Protein AF-A0A6A6LQF2-F1 (afdb_monomer_lite)

Sequence (112 aa):
MIKPSEILGFRRREASRVSKWIGWSPPPAGWGLQWACASSNLIVGVKSLLDSEREVQLYQIYREGNISADWMAHFGRSLHFGSHSFDDPPQGLSGLLLHDVAGVSYPRKCLM

pLDDT: mean 70.67, std 21.39, range [32.81, 94.75]

Foldseek 3Di:
DDDPPPPDPPPDDDDDPPPPPPDDDPPPPPDDPPPCPPCVVVVVVVVVVVVVDPDDDDDDDDCQLVVLVVVVVVVVVVDDPDDDDDPDDPPVNPVVVVCNVVVNTDDDPPPD

Structure (mmCIF, N/CA/C/O backbone):
data_AF-A0A6A6LQF2-F1
#
_entry.id   AF-A0A6A6LQF2-F1
#
loop_
_atom_site.group_PDB
_atom_site.id
_atom_site.type_symbol
_atom_site.label_atom_id
_atom_site.label_alt_id
_atom_site.label_comp_id
_atom_site.label_asym_id
_atom_site.label_entity_id
_atom_site.label_seq_id
_atom_site.pdbx_PDB_ins_code
_atom_site.Cartn_x
_atom_site.Cartn_y
_atom_site.Cartn_z
_atom_site.occupancy
_atom_site.B_iso_or_equiv
_atom_site.auth_seq_id
_atom_site.auth_comp_id
_atom_site.auth_asym_id
_atom_site.auth_atom_id
_atom_site.pdbx_PDB_model_num
ATOM 1 N N . MET A 1 1 ? -45.805 -13.855 19.029 1.00 40.09 1 MET A N 1
ATOM 2 C CA . MET A 1 1 ? -45.568 -13.109 17.772 1.00 40.09 1 MET A CA 1
ATOM 3 C C . MET A 1 1 ? -44.779 -11.857 18.107 1.00 40.09 1 MET A C 1
ATOM 5 O O . MET A 1 1 ? -45.330 -10.949 18.715 1.00 40.09 1 MET A O 1
ATOM 9 N N . ILE A 1 2 ? -43.480 -11.867 17.815 1.00 39.31 2 ILE A N 1
ATOM 10 C CA . ILE A 1 2 ? -42.527 -10.809 18.173 1.00 39.31 2 ILE A CA 1
ATOM 11 C C . ILE A 1 2 ? -42.383 -9.877 16.964 1.00 39.31 2 ILE A C 1
ATOM 13 O O . ILE A 1 2 ? -42.247 -10.346 15.835 1.00 39.31 2 ILE A O 1
ATOM 17 N N . LYS A 1 3 ? -42.495 -8.567 17.197 1.00 36.88 3 LYS A N 1
ATOM 18 C CA . LYS A 1 3 ? -42.407 -7.519 16.169 1.00 36.88 3 LYS A CA 1
ATOM 19 C C . LYS A 1 3 ? -40.937 -7.320 15.751 1.00 36.88 3 LYS A C 1
ATOM 21 O O . LYS A 1 3 ? -40.075 -7.327 16.626 1.00 36.88 3 LYS A O 1
ATOM 26 N N . PRO A 1 4 ? -40.626 -7.101 14.461 1.00 37.53 4 PRO A N 1
ATOM 27 C CA . PRO A 1 4 ? -39.254 -7.068 13.943 1.00 37.53 4 PRO A CA 1
ATOM 28 C C . PRO A 1 4 ? -38.556 -5.707 14.144 1.00 37.53 4 PRO A C 1
ATOM 30 O O . PRO A 1 4 ? -37.923 -5.185 13.233 1.00 37.53 4 PRO A O 1
ATOM 33 N N . SER A 1 5 ? -38.668 -5.109 15.332 1.00 42.19 5 SER A N 1
ATOM 34 C CA . SER A 1 5 ? -38.064 -3.803 15.649 1.00 42.19 5 SER A CA 1
ATOM 35 C C . SER A 1 5 ? -36.814 -3.885 16.537 1.00 42.19 5 SER A C 1
ATOM 37 O O . SER A 1 5 ? -36.386 -2.867 17.068 1.00 42.19 5 SER A O 1
ATOM 39 N N . GLU A 1 6 ? -36.207 -5.067 16.688 1.00 41.38 6 GLU A N 1
ATOM 40 C CA . GLU A 1 6 ? -35.048 -5.285 17.579 1.00 41.38 6 GLU A CA 1
ATOM 41 C C . GLU A 1 6 ? -33.777 -5.824 16.886 1.00 41.38 6 GLU A C 1
ATOM 43 O O . GLU A 1 6 ? -32.825 -6.183 17.569 1.00 41.38 6 GLU A O 1
ATOM 48 N N . ILE A 1 7 ? -33.697 -5.849 15.545 1.00 46.12 7 ILE A N 1
ATOM 49 C CA . ILE A 1 7 ? -32.516 -6.401 14.831 1.00 46.12 7 ILE A CA 1
ATOM 50 C C . ILE A 1 7 ? -31.541 -5.333 14.301 1.00 46.12 7 ILE A C 1
ATOM 52 O O . ILE A 1 7 ? -30.393 -5.639 14.002 1.00 46.12 7 ILE A O 1
ATOM 56 N N . LEU A 1 8 ? -31.908 -4.054 14.279 1.00 38.03 8 LEU A N 1
ATOM 57 C CA . LEU A 1 8 ? -30.981 -2.982 13.908 1.00 38.03 8 LEU A CA 1
ATOM 58 C C . LEU A 1 8 ? -31.100 -1.858 14.927 1.00 38.03 8 LEU A C 1
ATOM 60 O O . LEU A 1 8 ? -31.982 -1.007 14.845 1.00 38.03 8 LEU A O 1
ATOM 64 N N . GLY A 1 9 ? -30.214 -1.893 15.922 1.00 35.22 9 GLY A N 1
ATOM 65 C CA . GLY A 1 9 ? -30.058 -0.854 16.932 1.00 35.22 9 GLY A CA 1
ATOM 66 C C . GLY A 1 9 ? -29.586 0.459 16.314 1.00 35.22 9 GLY A C 1
ATOM 67 O O . GLY A 1 9 ? -28.436 0.854 16.486 1.00 35.22 9 GLY A O 1
ATOM 68 N N . PHE A 1 10 ? -30.481 1.165 15.623 1.00 36.50 10 PHE A N 1
ATOM 69 C CA . PHE A 1 10 ? -30.282 2.542 15.193 1.00 36.50 10 PHE A CA 1
ATOM 70 C 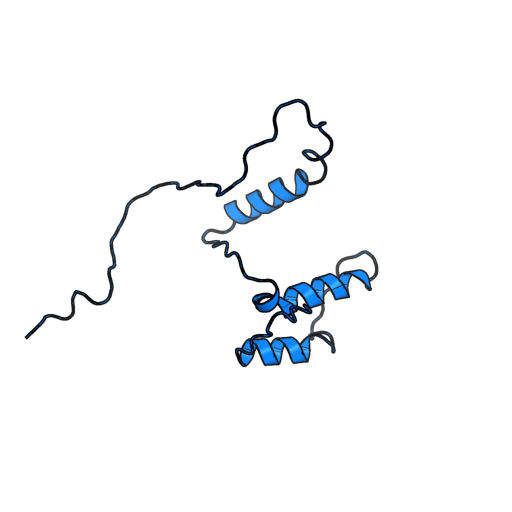C . PHE A 1 10 ? -30.486 3.462 16.400 1.00 36.50 10 PHE A C 1
ATOM 72 O O . PHE A 1 10 ? -31.507 4.127 16.575 1.00 36.50 10 PHE A O 1
ATOM 79 N N . ARG A 1 11 ? -29.503 3.450 17.304 1.00 32.91 11 ARG A N 1
ATOM 80 C CA . ARG A 1 11 ? -29.449 4.372 18.434 1.00 32.91 11 ARG A CA 1
ATOM 81 C C . ARG A 1 11 ? -28.859 5.682 17.928 1.00 32.91 11 ARG A C 1
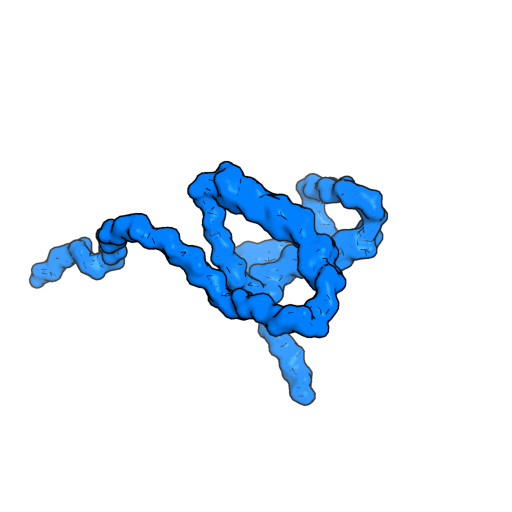ATOM 83 O O . ARG A 1 11 ? -27.644 5.836 17.871 1.00 32.91 11 ARG A O 1
ATOM 90 N N . ARG A 1 12 ? -29.735 6.628 17.583 1.00 39.06 12 ARG A N 1
ATOM 91 C CA . ARG A 1 12 ? -29.399 8.052 17.458 1.00 39.06 12 ARG A CA 1
ATOM 92 C C . ARG A 1 12 ? -28.650 8.458 18.739 1.00 39.06 12 ARG A C 1
ATOM 94 O O . ARG A 1 12 ? -29.239 8.435 19.817 1.00 39.06 12 ARG A O 1
ATOM 101 N N . ARG A 1 13 ? -27.349 8.748 18.643 1.00 36.28 13 ARG A N 1
ATOM 102 C CA . ARG A 1 13 ? -26.581 9.380 19.721 1.00 36.28 13 ARG A CA 1
ATOM 103 C C . ARG A 1 13 ? -25.891 10.618 19.192 1.00 36.28 13 ARG A C 1
ATOM 105 O O . ARG A 1 13 ? -25.207 10.588 18.176 1.00 36.28 13 ARG A O 1
ATOM 112 N N . GLU A 1 14 ? -26.167 11.686 19.917 1.00 32.81 14 GLU A N 1
ATOM 113 C CA . GLU A 1 14 ? -25.629 13.020 19.780 1.00 32.81 14 GLU A CA 1
ATOM 114 C C . GLU A 1 14 ? -24.105 13.051 19.769 1.00 32.81 14 GLU A C 1
ATOM 116 O O . GLU A 1 14 ? -23.421 12.194 20.333 1.00 32.81 14 GLU A O 1
ATOM 121 N N . ALA A 1 15 ? -23.628 14.119 19.135 1.00 42.25 15 ALA A N 1
ATOM 122 C CA . ALA A 1 15 ? -22.341 14.757 19.312 1.00 42.25 15 ALA A CA 1
ATOM 123 C C . ALA A 1 15 ? -21.591 14.331 20.581 1.00 42.25 15 ALA A C 1
ATOM 125 O O . ALA A 1 15 ? -21.866 14.786 21.688 1.00 42.25 15 ALA A O 1
ATOM 126 N N . SER A 1 16 ? -20.544 13.541 20.388 1.00 34.66 16 SER A N 1
ATOM 127 C CA . SER A 1 16 ? -19.415 13.567 21.298 1.00 34.66 16 SER A CA 1
ATOM 128 C C . SER A 1 16 ? -18.158 13.473 20.455 1.00 34.66 16 SER A C 1
ATOM 130 O O . SER A 1 16 ? -17.863 12.435 19.866 1.00 34.66 16 SER A O 1
ATOM 132 N N . ARG A 1 17 ? -17.435 14.597 20.375 1.00 40.81 17 ARG A N 1
ATOM 133 C CA . ARG A 1 17 ? -16.032 14.669 19.956 1.00 40.81 17 ARG A CA 1
ATOM 134 C C . ARG A 1 17 ? -15.241 13.727 20.859 1.00 40.81 17 ARG A C 1
ATOM 136 O O . ARG A 1 17 ? -14.729 14.132 21.896 1.00 40.81 17 ARG A O 1
ATOM 143 N N . VAL A 1 18 ? -15.171 12.451 20.503 1.00 36.66 18 VAL A N 1
ATOM 144 C CA . VAL A 1 18 ? -14.292 11.496 21.171 1.00 36.66 18 VAL A CA 1
ATOM 145 C C . VAL A 1 18 ? -12.951 11.564 20.456 1.00 36.66 18 VAL A C 1
ATOM 147 O O . VAL A 1 18 ? -12.569 10.681 19.700 1.00 36.66 18 VAL A O 1
ATOM 150 N N . SER A 1 19 ? -12.211 12.640 20.716 1.00 42.84 19 SER A N 1
ATOM 151 C CA . SER A 1 19 ? -10.768 12.702 20.474 1.00 42.84 19 SER A CA 1
ATOM 152 C C . SER A 1 19 ? -10.059 11.896 21.563 1.00 42.84 19 SER A C 1
ATOM 154 O O . SER A 1 19 ? -9.292 12.429 22.359 1.00 42.84 19 SER A O 1
ATOM 156 N N . LYS A 1 20 ? -10.368 10.601 21.660 1.00 40.84 20 LYS A N 1
ATOM 157 C CA . LYS A 1 20 ? -9.647 9.683 22.539 1.00 40.84 20 LYS A CA 1
ATOM 158 C C . LYS A 1 20 ? -8.494 9.116 21.725 1.00 40.84 20 LYS A C 1
ATOM 160 O O . LYS A 1 20 ? -8.609 8.049 21.137 1.00 40.84 20 LYS A O 1
ATOM 165 N N . TRP A 1 21 ? -7.403 9.875 21.656 1.00 38.00 21 TRP A N 1
ATOM 166 C CA . TRP A 1 21 ? -6.125 9.368 21.170 1.00 38.00 21 TRP A CA 1
ATOM 167 C C . TRP A 1 21 ? -5.713 8.221 22.093 1.00 38.00 21 TRP A C 1
ATOM 169 O O . TRP A 1 21 ? -5.317 8.436 23.238 1.00 38.00 21 TRP A O 1
ATOM 179 N N . ILE A 1 22 ? -5.901 6.986 21.635 1.00 44.09 22 ILE A N 1
ATOM 180 C CA . ILE A 1 22 ? -5.456 5.805 22.363 1.00 44.09 22 ILE A CA 1
ATOM 181 C C . ILE A 1 22 ? -3.928 5.791 22.265 1.00 44.09 22 ILE A C 1
ATOM 183 O O . ILE A 1 22 ? -3.371 5.465 21.223 1.00 44.09 22 ILE A O 1
ATOM 187 N N . GLY A 1 23 ? -3.257 6.166 23.356 1.00 43.38 23 GLY A N 1
ATOM 188 C CA . GLY A 1 23 ? -1.904 5.686 23.645 1.00 43.38 23 GLY A CA 1
ATOM 189 C C . GLY A 1 23 ? -0.718 6.619 23.401 1.00 43.38 23 GLY A C 1
ATOM 190 O O . GLY A 1 23 ? 0.403 6.128 23.489 1.00 43.38 23 GLY A O 1
ATOM 191 N N . TRP A 1 24 ? -0.892 7.921 23.150 1.00 43.88 24 TRP A N 1
ATOM 192 C CA . TRP A 1 24 ? 0.267 8.824 23.074 1.00 43.88 24 TRP A CA 1
ATOM 193 C C . TRP A 1 24 ? 0.321 9.809 24.245 1.00 43.88 24 TRP A C 1
ATOM 195 O O . TRP A 1 24 ? -0.386 10.815 24.265 1.00 43.88 24 TRP A O 1
ATOM 205 N N . SER A 1 25 ? 1.188 9.508 25.213 1.00 51.28 25 SER A N 1
ATOM 206 C CA . SER A 1 25 ? 1.650 10.456 26.229 1.00 51.28 25 SER A CA 1
ATOM 207 C C . SER A 1 25 ? 2.992 11.028 25.763 1.00 51.28 25 SER A C 1
ATOM 209 O O . SER A 1 25 ? 3.895 10.234 25.480 1.00 51.28 25 SER A O 1
ATOM 211 N N . PRO A 1 26 ? 3.170 12.359 25.673 1.00 54.09 26 PRO A N 1
ATOM 212 C CA . PRO A 1 26 ? 4.478 12.922 25.361 1.00 54.09 26 PRO A CA 1
ATOM 213 C C . PRO A 1 26 ? 5.489 12.508 26.445 1.00 54.09 26 PRO A C 1
ATOM 215 O O . PRO A 1 26 ? 5.149 12.544 27.633 1.00 54.09 26 PRO A O 1
ATOM 218 N N . PRO A 1 27 ? 6.718 12.103 26.078 1.00 60.50 27 PRO A N 1
ATOM 219 C CA . PRO A 1 27 ? 7.742 11.789 27.064 1.00 60.50 27 PRO A CA 1
ATOM 220 C C . PRO A 1 27 ? 8.097 13.037 27.900 1.00 60.50 27 PRO A C 1
ATOM 222 O O . PRO A 1 27 ? 7.991 14.161 27.399 1.00 60.50 27 PRO A O 1
ATOM 225 N N . PRO A 1 28 ? 8.521 12.868 29.170 1.00 65.38 28 PRO A N 1
ATOM 226 C CA . PRO A 1 28 ? 8.935 13.975 30.031 1.00 65.38 28 PRO A CA 1
ATOM 227 C C . PRO A 1 28 ? 10.037 14.817 29.376 1.00 65.38 28 PRO A C 1
ATOM 229 O O . PRO A 1 28 ? 10.862 14.284 28.634 1.00 65.38 28 PRO A O 1
ATOM 232 N N . ALA A 1 29 ? 10.069 16.114 29.697 1.00 54.84 29 ALA A N 1
ATOM 233 C CA . ALA A 1 29 ? 10.813 17.203 29.041 1.00 54.84 29 ALA A CA 1
ATOM 234 C C . ALA A 1 29 ? 12.363 17.088 28.955 1.00 54.84 29 ALA A C 1
ATOM 236 O O . ALA A 1 29 ? 13.034 18.084 28.710 1.00 54.84 29 ALA A O 1
ATOM 237 N N . GLY A 1 30 ? 12.947 15.903 29.148 1.00 52.81 30 GLY A N 1
ATOM 238 C CA . GLY A 1 30 ? 14.387 15.629 29.062 1.00 52.81 30 GLY A CA 1
ATOM 239 C C . GLY A 1 30 ? 14.828 14.780 27.862 1.00 52.81 30 GLY A C 1
ATOM 240 O O . GLY A 1 30 ? 16.025 14.584 27.676 1.00 52.81 30 GLY A O 1
ATOM 241 N N . TRP A 1 31 ? 13.904 14.276 27.038 1.00 49.09 31 TRP A N 1
ATOM 242 C CA . TRP A 1 31 ? 14.247 13.558 25.805 1.00 49.09 31 TRP A CA 1
ATOM 243 C C . TRP A 1 31 ? 14.304 14.574 24.667 1.00 49.09 31 TRP A C 1
ATOM 245 O O . TRP A 1 31 ? 13.287 15.160 24.307 1.00 49.09 31 TRP A O 1
ATOM 255 N N . GLY A 1 32 ? 15.514 14.840 24.171 1.00 44.34 32 GLY A N 1
ATOM 256 C CA . GLY A 1 32 ? 15.816 15.930 23.246 1.00 44.34 32 GLY A CA 1
ATOM 257 C C . GLY A 1 32 ? 14.811 16.102 22.101 1.00 44.34 32 GLY A C 1
ATOM 258 O O . GLY A 1 32 ? 14.291 15.137 21.540 1.00 44.34 32 GLY A O 1
ATOM 259 N N . LEU A 1 33 ? 14.603 17.369 21.739 1.00 47.84 33 LEU A N 1
ATOM 260 C CA . LEU A 1 33 ? 13.762 17.939 20.674 1.00 47.84 33 LEU A CA 1
ATOM 261 C C . LEU A 1 33 ? 13.973 17.365 19.251 1.00 47.84 33 LEU A C 1
ATOM 263 O O . LEU A 1 33 ? 13.546 17.968 18.275 1.00 47.84 33 LEU A O 1
ATOM 267 N N . GLN A 1 34 ? 14.627 16.218 19.084 1.00 47.75 34 GLN A N 1
ATOM 268 C CA . GLN A 1 34 ? 15.017 15.693 17.779 1.00 47.75 34 GLN A CA 1
ATOM 269 C C . GLN A 1 34 ? 13.883 14.944 17.058 1.00 47.75 34 GLN A C 1
ATOM 271 O O . GLN A 1 34 ? 13.828 14.951 15.831 1.00 47.75 34 GLN A O 1
ATOM 276 N N . TRP A 1 35 ? 12.932 14.357 17.792 1.00 44.59 35 TRP A N 1
ATOM 277 C CA . TRP A 1 35 ? 11.848 13.552 17.203 1.00 44.59 35 TRP A CA 1
ATOM 278 C C . TRP A 1 35 ? 10.593 14.357 16.848 1.00 44.59 35 TRP A C 1
ATOM 280 O O . TRP A 1 35 ? 9.840 13.961 15.961 1.00 44.59 35 TRP A O 1
ATOM 290 N N . ALA A 1 36 ? 10.369 15.500 17.503 1.00 47.34 36 ALA A N 1
ATOM 291 C CA . ALA A 1 36 ? 9.175 16.317 17.276 1.00 47.34 36 ALA A CA 1
ATOM 292 C C . ALA A 1 36 ? 9.183 17.016 15.903 1.00 47.34 36 ALA A C 1
ATOM 294 O O . ALA A 1 36 ? 8.126 17.311 15.349 1.00 47.34 36 ALA A O 1
ATOM 295 N N . CYS A 1 37 ? 10.367 17.262 15.340 1.00 51.31 37 CYS A N 1
ATOM 296 C CA . CYS A 1 37 ? 10.532 18.104 14.156 1.00 51.31 37 CYS A CA 1
ATOM 297 C C . CYS A 1 37 ? 10.548 17.311 12.844 1.00 51.31 37 CYS A C 1
ATOM 299 O O . CYS A 1 37 ? 10.102 17.818 11.821 1.00 51.31 37 CYS A O 1
ATOM 301 N N . ALA A 1 38 ? 11.053 16.071 12.851 1.00 57.75 38 ALA A N 1
ATOM 302 C CA . ALA A 1 38 ? 11.308 15.326 11.613 1.00 57.75 38 ALA A CA 1
ATOM 303 C C . ALA A 1 38 ? 10.025 14.971 10.842 1.00 57.75 38 ALA A C 1
ATOM 305 O O . ALA A 1 38 ? 10.048 14.833 9.625 1.00 57.75 38 ALA A O 1
ATOM 306 N N . SER A 1 39 ? 8.901 14.824 11.548 1.00 64.69 39 SER A N 1
ATOM 307 C CA . SER A 1 39 ? 7.617 14.408 10.965 1.00 64.69 39 SER A CA 1
ATOM 308 C C . SER A 1 39 ? 6.503 15.445 11.135 1.00 64.69 39 SER A C 1
ATOM 310 O O . SER A 1 39 ? 5.357 15.159 10.795 1.00 64.69 39 SER A O 1
ATOM 312 N N . SER A 1 40 ? 6.799 16.642 11.655 1.00 76.81 40 SER A N 1
ATOM 313 C CA . SER A 1 40 ? 5.777 17.660 11.946 1.00 76.81 40 SER A CA 1
ATOM 314 C C . SER A 1 40 ? 4.996 18.060 10.692 1.00 76.81 40 SER A C 1
ATOM 316 O O . SER A 1 40 ? 3.768 18.102 10.727 1.00 76.81 40 SER A O 1
ATOM 318 N N . ASN A 1 41 ? 5.687 18.243 9.563 1.00 85.12 41 ASN A N 1
ATOM 319 C CA . ASN A 1 41 ? 5.064 18.567 8.277 1.00 85.12 41 ASN A CA 1
ATOM 320 C C . ASN A 1 41 ? 4.144 17.445 7.776 1.00 85.12 41 ASN A C 1
ATOM 322 O O . ASN A 1 41 ? 3.063 17.725 7.263 1.00 85.12 41 ASN A O 1
ATOM 326 N N . LEU A 1 42 ? 4.533 16.181 7.972 1.00 86.12 42 LEU A N 1
ATOM 327 C CA . LEU A 1 42 ? 3.708 15.034 7.592 1.00 86.12 42 LEU A CA 1
ATOM 328 C C . LEU A 1 42 ? 2.436 14.973 8.446 1.00 86.12 42 LEU A C 1
ATOM 330 O O . LEU A 1 42 ? 1.345 14.805 7.915 1.00 86.12 42 LEU A O 1
ATOM 334 N N . ILE A 1 43 ? 2.562 15.167 9.762 1.00 88.69 43 ILE A N 1
ATOM 335 C CA . ILE A 1 43 ? 1.424 15.164 10.692 1.00 88.69 43 ILE A CA 1
ATOM 336 C C . ILE A 1 43 ? 0.447 16.296 10.362 1.00 88.69 43 ILE A C 1
ATOM 338 O O . ILE A 1 43 ? -0.763 16.081 10.366 1.00 88.69 43 ILE A O 1
ATOM 342 N N . VAL A 1 44 ? 0.955 17.499 10.082 1.00 89.69 44 VAL A N 1
ATOM 343 C CA . VAL A 1 44 ? 0.123 18.642 9.679 1.00 89.69 44 VAL A CA 1
ATOM 344 C C . VAL A 1 44 ? -0.586 18.349 8.355 1.00 89.69 44 VAL A C 1
ATOM 346 O O . VAL A 1 44 ? -1.790 18.572 8.259 1.00 89.69 44 VAL A O 1
ATOM 349 N N . GLY A 1 45 ? 0.122 17.779 7.375 1.00 88.62 45 GLY A N 1
ATOM 350 C CA . GLY A 1 45 ? -0.455 17.376 6.092 1.00 88.62 45 GLY A CA 1
ATOM 351 C C . GLY A 1 45 ? -1.583 16.356 6.251 1.00 88.62 45 GLY A C 1
ATOM 352 O O . GLY A 1 45 ? -2.689 16.586 5.770 1.00 88.62 45 GLY A O 1
ATOM 353 N N . VAL A 1 46 ? -1.351 15.279 7.006 1.00 87.94 46 VAL A N 1
ATOM 354 C CA . VAL A 1 46 ? -2.373 14.254 7.275 1.00 87.94 46 VAL 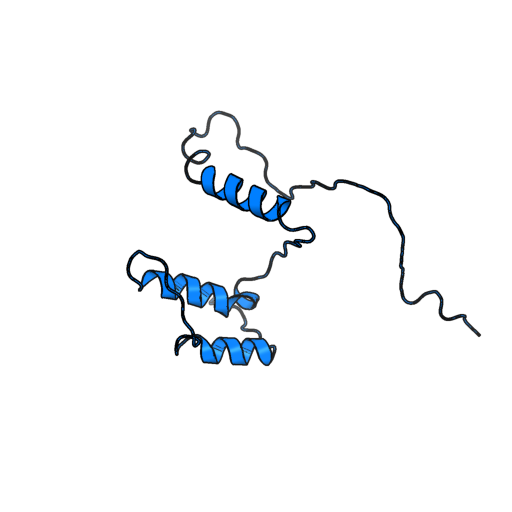A CA 1
ATOM 355 C C . VAL A 1 46 ? -3.594 14.861 7.965 1.00 87.94 46 VAL A C 1
ATOM 357 O O . VAL A 1 46 ? -4.715 14.580 7.560 1.00 87.94 46 VAL A O 1
ATOM 360 N N . LYS A 1 47 ? -3.404 15.735 8.962 1.00 87.81 47 LYS A N 1
ATOM 361 C CA . LYS A 1 47 ? 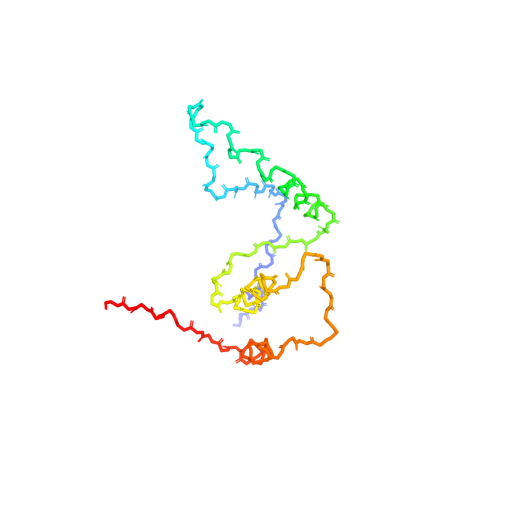-4.524 16.426 9.620 1.00 87.81 47 LYS A CA 1
ATOM 362 C C . LYS A 1 47 ? -5.328 17.279 8.643 1.00 87.81 47 LYS A C 1
ATOM 364 O O . LYS A 1 47 ? -6.547 17.214 8.667 1.00 87.81 47 LYS A O 1
ATOM 369 N N . SER A 1 48 ? -4.657 18.018 7.758 1.00 89.69 48 SER A N 1
ATOM 370 C CA . SER A 1 48 ? -5.354 18.832 6.757 1.00 89.69 48 SER A CA 1
ATOM 371 C C . SER A 1 48 ? -6.191 17.989 5.788 1.00 89.69 48 SER A C 1
ATOM 373 O O . SER A 1 48 ? -7.290 18.400 5.433 1.00 89.69 48 SER A O 1
ATOM 375 N N . LEU A 1 49 ? -5.716 16.791 5.421 1.00 88.00 49 LEU A N 1
ATOM 376 C CA . LEU A 1 49 ? -6.463 15.855 4.578 1.00 88.00 49 LEU A CA 1
ATOM 377 C C . LEU A 1 49 ? -7.694 15.314 5.310 1.00 88.00 49 LEU A C 1
ATOM 379 O O . LEU A 1 49 ? -8.796 15.384 4.770 1.00 88.00 49 LEU A O 1
ATOM 383 N N . LEU A 1 50 ? -7.522 14.886 6.565 1.00 89.00 50 LEU A N 1
ATOM 384 C CA . LEU A 1 50 ? -8.618 14.408 7.414 1.00 89.00 50 LEU A CA 1
ATOM 385 C C . LEU A 1 50 ? -9.699 15.471 7.644 1.00 89.00 50 LEU A C 1
ATOM 387 O O . LEU A 1 50 ? -10.873 15.128 7.720 1.00 89.00 50 LEU A O 1
ATOM 391 N N . ASP A 1 51 ? -9.311 16.743 7.756 1.00 87.00 51 ASP A N 1
ATOM 392 C CA . ASP A 1 51 ? -10.255 17.852 7.918 1.00 87.00 51 ASP A CA 1
ATOM 393 C C . ASP A 1 51 ? -10.938 18.234 6.587 1.00 87.00 51 ASP A C 1
ATOM 395 O O . ASP A 1 51 ? -12.053 18.761 6.592 1.00 87.00 51 ASP A O 1
ATOM 399 N N . SER A 1 52 ? -10.281 17.990 5.445 1.00 84.50 52 SER A N 1
ATOM 400 C CA . SER A 1 52 ? -10.812 18.302 4.109 1.00 84.50 52 SER A CA 1
ATOM 401 C C . SER A 1 52 ? -11.853 17.292 3.619 1.00 84.50 52 SER A C 1
ATOM 403 O O . SER A 1 52 ? -12.796 17.657 2.912 1.00 84.50 52 SER A O 1
ATOM 405 N N . GLU A 1 53 ? -11.710 16.028 4.013 1.00 83.06 53 GLU A N 1
ATOM 406 C CA . GLU A 1 53 ? -12.605 14.948 3.623 1.00 83.06 53 GLU A CA 1
ATOM 407 C C . GLU A 1 53 ? -13.726 14.792 4.652 1.00 83.06 53 GLU A C 1
ATOM 409 O O . GLU A 1 53 ? -13.508 14.595 5.844 1.00 83.06 53 GLU A O 1
ATOM 414 N N . ARG A 1 54 ? -14.974 14.889 4.186 1.00 72.44 54 ARG A N 1
ATOM 415 C CA . ARG A 1 54 ? -16.147 14.943 5.074 1.00 72.44 54 ARG A CA 1
ATOM 416 C C . ARG A 1 54 ? -16.412 13.653 5.854 1.00 72.44 54 ARG A C 1
ATOM 418 O O . ARG A 1 54 ? -17.153 13.702 6.833 1.00 72.44 54 ARG A O 1
ATOM 425 N N . GLU A 1 55 ? -15.847 12.524 5.436 1.00 83.75 55 GLU A N 1
ATOM 426 C CA . GLU A 1 55 ? -16.088 11.227 6.066 1.00 83.75 55 GLU A CA 1
ATOM 427 C C . GLU A 1 55 ? -14.875 10.301 5.903 1.00 83.75 55 GLU A C 1
ATOM 429 O O . GLU A 1 55 ? -14.840 9.438 5.030 1.00 83.75 55 GLU A O 1
ATOM 434 N N . VAL A 1 56 ? -13.861 10.484 6.753 1.00 84.00 56 VAL A N 1
ATOM 435 C CA . VAL A 1 56 ? -12.713 9.569 6.829 1.00 84.00 56 VAL A CA 1
ATOM 436 C C . VAL A 1 56 ? -12.817 8.712 8.080 1.00 84.00 56 VAL A C 1
ATOM 438 O O . VAL A 1 56 ? -13.003 9.217 9.188 1.00 84.00 56 VAL A O 1
ATOM 441 N N . GLN A 1 57 ? -12.656 7.401 7.912 1.00 85.56 57 GLN A N 1
ATOM 442 C CA . GLN A 1 57 ? -12.552 6.449 9.012 1.00 85.56 57 GLN A CA 1
ATOM 443 C C . GLN A 1 57 ? -11.161 5.822 8.997 1.00 85.56 57 GLN A C 1
ATOM 445 O O . GLN A 1 57 ? -10.705 5.301 7.982 1.00 85.56 57 GLN A O 1
ATOM 450 N N . LEU A 1 58 ? -10.470 5.892 10.134 1.00 85.44 58 LEU A N 1
ATOM 451 C CA . LEU A 1 58 ? -9.150 5.299 10.300 1.00 85.44 58 LEU A CA 1
ATOM 452 C C . LEU A 1 58 ? -9.288 3.929 10.952 1.00 85.44 58 LEU A C 1
ATOM 454 O O . LEU A 1 58 ? -9.810 3.809 12.062 1.00 85.44 58 LEU A O 1
ATOM 458 N N . TYR A 1 59 ? -8.767 2.912 10.275 1.00 85.69 59 TYR A N 1
ATOM 459 C CA . TYR A 1 59 ? -8.718 1.549 10.780 1.00 85.69 59 TYR A CA 1
ATOM 460 C C . TYR A 1 59 ? -7.275 1.115 10.976 1.00 85.69 59 TYR A C 1
ATOM 462 O O . TYR A 1 59 ? -6.417 1.335 10.123 1.00 85.69 59 TYR A O 1
ATOM 470 N N . GLN A 1 60 ? -7.016 0.454 12.099 1.00 84.44 60 GLN A N 1
ATOM 471 C CA . GLN A 1 60 ? -5.767 -0.260 12.292 1.00 84.44 60 GLN A CA 1
ATOM 472 C C . GLN A 1 60 ? -5.928 -1.671 11.728 1.00 84.44 60 GLN A C 1
ATOM 474 O O . GLN A 1 60 ? -6.686 -2.476 12.266 1.00 84.44 60 GLN A O 1
ATOM 479 N N . ILE A 1 61 ? -5.212 -1.958 10.645 1.00 82.88 61 ILE A N 1
ATOM 480 C CA . ILE A 1 61 ? -5.200 -3.266 9.988 1.00 82.88 61 ILE A CA 1
ATOM 481 C C . ILE A 1 61 ? -3.829 -3.901 10.228 1.00 82.88 61 ILE A C 1
ATOM 483 O O . ILE A 1 61 ? -2.805 -3.214 10.242 1.00 82.88 61 ILE A O 1
ATOM 487 N N . TYR A 1 62 ? -3.805 -5.213 10.456 1.00 77.94 62 TYR A N 1
ATOM 488 C CA . TYR A 1 62 ? -2.552 -5.959 10.537 1.00 77.94 62 TYR A CA 1
ATOM 489 C C . TYR A 1 62 ? -1.820 -5.940 9.191 1.00 77.94 62 TYR A C 1
ATOM 491 O O . TYR A 1 62 ? -2.445 -5.850 8.136 1.00 77.94 62 TYR A O 1
ATOM 499 N N . ARG A 1 63 ? -0.489 -6.056 9.219 1.00 70.62 63 ARG A N 1
ATOM 500 C CA . ARG A 1 63 ? 0.348 -6.024 8.009 1.00 70.62 63 ARG A CA 1
ATOM 501 C C . ARG A 1 63 ? -0.102 -7.064 6.979 1.00 70.62 63 ARG A C 1
ATOM 503 O O . ARG A 1 63 ? -0.111 -6.778 5.790 1.00 70.62 63 ARG A O 1
ATOM 510 N N . GLU A 1 64 ? -0.539 -8.232 7.442 1.00 76.75 64 GLU A N 1
ATOM 511 C CA . GLU A 1 64 ? -1.034 -9.340 6.621 1.00 76.75 64 GLU A CA 1
ATOM 512 C C . GLU A 1 64 ? -2.361 -9.021 5.914 1.00 76.75 64 GLU A C 1
ATOM 514 O O . GLU A 1 64 ? -2.644 -9.575 4.859 1.00 76.75 64 GLU A O 1
ATOM 519 N N . GLY A 1 65 ? -3.164 -8.113 6.473 1.00 75.50 65 GLY A N 1
ATOM 520 C CA . GLY A 1 65 ? -4.368 -7.586 5.825 1.00 75.50 65 GLY A CA 1
ATOM 521 C C . GLY A 1 65 ? -4.089 -6.394 4.909 1.00 75.50 65 GLY A C 1
ATOM 522 O O . GLY A 1 65 ? -5.014 -5.864 4.312 1.00 75.50 65 GLY A O 1
ATOM 523 N N . ASN A 1 66 ? -2.833 -5.946 4.819 1.00 85.31 66 ASN A N 1
ATOM 524 C CA . ASN A 1 66 ? -2.417 -4.816 3.990 1.00 85.31 66 ASN A CA 1
ATOM 525 C C . ASN A 1 66 ? -1.145 -5.141 3.180 1.00 85.31 66 ASN A C 1
ATOM 527 O O . ASN A 1 66 ? -0.285 -4.285 2.958 1.00 85.31 66 ASN A O 1
ATOM 531 N N . ILE A 1 67 ? -1.009 -6.406 2.761 1.00 87.69 67 ILE A N 1
ATOM 532 C CA . ILE A 1 67 ? 0.190 -6.924 2.080 1.00 87.69 67 ILE A CA 1
ATOM 533 C C . ILE A 1 67 ? 0.430 -6.199 0.756 1.00 87.69 67 ILE A C 1
ATOM 535 O O . ILE A 1 67 ? 1.576 -5.933 0.412 1.00 87.69 67 ILE A O 1
ATOM 539 N N . SER A 1 68 ? -0.626 -5.831 0.031 1.00 89.12 68 SER A N 1
ATOM 540 C CA . SER A 1 68 ? -0.519 -5.080 -1.224 1.00 89.12 68 SER A CA 1
ATOM 541 C C . SER A 1 68 ? 0.159 -3.718 -1.024 1.00 89.12 68 SER A C 1
ATOM 543 O O . SER A 1 68 ? 1.059 -3.360 -1.785 1.00 89.12 68 SER A O 1
ATOM 545 N N . ALA A 1 69 ? -0.207 -2.977 0.030 1.00 89.88 69 ALA A N 1
ATOM 546 C CA . ALA A 1 69 ? 0.434 -1.701 0.349 1.00 89.88 69 ALA A CA 1
ATOM 547 C C . ALA A 1 69 ? 1.869 -1.888 0.861 1.00 89.88 69 ALA A C 1
ATOM 549 O O . ALA A 1 69 ? 2.754 -1.115 0.501 1.00 89.88 69 ALA A O 1
ATOM 550 N N . ASP A 1 70 ? 2.117 -2.928 1.662 1.00 89.88 70 ASP A N 1
ATOM 551 C CA . ASP A 1 70 ? 3.462 -3.286 2.124 1.00 89.88 70 ASP A CA 1
ATOM 552 C C . ASP A 1 70 ? 4.389 -3.625 0.946 1.00 89.88 70 ASP A C 1
ATOM 554 O O . ASP A 1 70 ? 5.504 -3.106 0.852 1.00 89.88 70 ASP A O 1
ATOM 558 N N . TRP A 1 71 ? 3.898 -4.424 -0.007 1.00 91.81 71 TRP A N 1
ATOM 559 C CA . TRP A 1 71 ? 4.608 -4.756 -1.237 1.00 91.81 71 TRP A CA 1
ATOM 560 C C . TRP A 1 71 ? 4.899 -3.503 -2.063 1.00 91.81 71 TRP A C 1
ATOM 562 O O . TRP A 1 71 ? 6.037 -3.313 -2.486 1.00 91.81 71 TRP A O 1
ATOM 572 N N . MET A 1 72 ? 3.919 -2.609 -2.239 1.00 92.25 72 MET A N 1
ATOM 573 C CA . MET A 1 72 ? 4.107 -1.347 -2.965 1.00 92.25 72 MET A CA 1
ATOM 574 C C . MET A 1 72 ? 5.122 -0.424 -2.284 1.00 92.25 72 MET A C 1
ATOM 576 O O . MET A 1 72 ? 5.963 0.166 -2.961 1.00 92.25 72 MET A O 1
ATOM 580 N N . ALA A 1 73 ? 5.109 -0.331 -0.953 1.00 91.25 73 ALA A N 1
ATOM 581 C CA . ALA A 1 73 ? 6.097 0.437 -0.201 1.00 91.25 73 ALA A CA 1
ATOM 582 C C . ALA A 1 73 ? 7.514 -0.139 -0.372 1.00 91.25 73 ALA A C 1
ATOM 584 O O . ALA A 1 73 ? 8.480 0.606 -0.554 1.00 91.25 73 ALA A O 1
ATOM 585 N N . HIS A 1 74 ? 7.645 -1.469 -0.365 1.00 91.94 74 HIS A N 1
ATOM 586 C CA . HIS A 1 74 ? 8.905 -2.150 -0.651 1.00 91.94 74 HIS A CA 1
ATOM 587 C C . HIS A 1 74 ? 9.366 -1.943 -2.098 1.00 91.94 74 HIS A C 1
ATOM 589 O O . HIS A 1 74 ? 10.539 -1.641 -2.320 1.00 91.94 74 HIS A O 1
ATOM 595 N N . PHE A 1 75 ? 8.459 -2.052 -3.067 1.00 92.69 75 PHE A N 1
ATOM 596 C CA . PHE A 1 75 ? 8.738 -1.830 -4.482 1.00 92.69 75 PHE A CA 1
ATOM 597 C C . PHE A 1 75 ? 9.172 -0.387 -4.757 1.00 92.69 75 PHE A C 1
ATOM 599 O O . PHE A 1 75 ? 10.149 -0.173 -5.474 1.00 92.69 75 PHE A O 1
ATOM 606 N N . GLY A 1 76 ? 8.551 0.597 -4.101 1.00 92.88 76 GLY A N 1
ATOM 607 C CA . GLY A 1 76 ? 8.913 2.011 -4.215 1.00 92.88 76 GLY A CA 1
ATOM 608 C C . GLY A 1 76 ? 10.376 2.309 -3.875 1.00 92.88 76 GLY A C 1
ATOM 609 O O . GLY A 1 76 ? 10.963 3.218 -4.450 1.00 92.88 76 GLY A O 1
ATOM 610 N N . ARG A 1 77 ? 11.016 1.499 -3.019 1.00 93.00 77 ARG A N 1
ATOM 611 C CA . ARG A 1 77 ? 12.453 1.630 -2.708 1.00 93.00 77 ARG A CA 1
ATOM 612 C C . ARG A 1 77 ? 13.372 1.299 -3.885 1.00 93.00 77 ARG A C 1
ATOM 614 O O . ARG A 1 77 ? 14.530 1.698 -3.862 1.00 93.00 77 ARG A O 1
ATOM 621 N N . SER A 1 78 ? 12.889 0.520 -4.851 1.00 92.75 78 SER A N 1
ATOM 622 C CA . SER A 1 78 ? 13.635 0.175 -6.068 1.00 92.75 78 SER A CA 1
ATOM 623 C C . SER A 1 78 ? 13.476 1.216 -7.179 1.00 92.75 78 SER A C 1
ATOM 625 O O . SER A 1 78 ? 14.207 1.173 -8.166 1.00 92.75 78 SER A O 1
ATOM 627 N N . LEU A 1 79 ? 12.539 2.155 -7.019 1.00 93.19 79 LEU A N 1
ATOM 628 C CA . LEU A 1 79 ? 12.279 3.209 -7.986 1.00 93.19 79 LEU A CA 1
ATOM 629 C C . LEU A 1 79 ? 13.194 4.412 -7.738 1.00 93.19 79 LEU A C 1
ATOM 631 O O . LEU A 1 79 ? 13.649 4.674 -6.625 1.00 93.19 79 LEU A O 1
ATOM 635 N N . HIS A 1 80 ? 13.437 5.175 -8.799 1.00 94.75 80 HIS A N 1
ATOM 636 C CA . HIS A 1 80 ? 14.142 6.449 -8.701 1.00 94.75 80 HIS A CA 1
ATOM 637 C C . HIS A 1 80 ? 13.302 7.474 -7.933 1.00 94.75 80 HIS A C 1
ATOM 639 O O . HIS A 1 80 ? 12.077 7.375 -7.878 1.00 94.75 80 HIS A O 1
ATOM 645 N N . PHE A 1 81 ? 13.945 8.496 -7.371 1.00 94.56 81 PHE A N 1
ATOM 646 C CA . PHE A 1 81 ? 13.219 9.579 -6.714 1.00 94.56 81 PHE A CA 1
ATOM 647 C C . PHE A 1 81 ? 12.283 10.287 -7.705 1.00 94.56 81 PHE A C 1
ATOM 649 O O . PHE A 1 81 ? 12.708 10.687 -8.788 1.00 94.56 81 PHE A O 1
ATOM 656 N N . GLY A 1 82 ? 11.014 10.440 -7.333 1.00 92.56 82 GLY A N 1
ATOM 657 C CA . GLY A 1 82 ? 9.992 11.050 -8.179 1.00 92.56 82 GLY A CA 1
ATOM 658 C C . GLY A 1 82 ? 8.595 10.525 -7.869 1.00 92.56 82 GLY A C 1
ATOM 659 O O . GLY A 1 82 ? 8.416 9.674 -6.998 1.00 92.56 82 GLY A O 1
ATOM 660 N N . SER A 1 83 ? 7.605 11.050 -8.590 1.00 91.94 83 SER A N 1
ATOM 661 C CA . SER A 1 83 ? 6.245 10.513 -8.580 1.00 91.94 83 SER A CA 1
ATOM 662 C C . SER A 1 83 ? 6.115 9.465 -9.679 1.00 91.94 83 SER A C 1
ATOM 664 O O . SER A 1 83 ? 6.436 9.746 -10.833 1.00 91.94 83 SER A O 1
ATOM 666 N N . HIS A 1 84 ? 5.643 8.274 -9.319 1.00 91.81 84 HIS A N 1
ATOM 667 C CA . HIS A 1 84 ? 5.425 7.168 -10.248 1.00 91.81 84 HIS A CA 1
ATOM 668 C C . HIS A 1 84 ? 3.944 6.819 -10.246 1.00 91.81 84 HIS A C 1
ATOM 670 O O . HIS A 1 84 ? 3.368 6.569 -9.189 1.00 91.81 84 HIS A O 1
ATOM 676 N N . SER A 1 85 ? 3.330 6.829 -11.423 1.00 92.50 85 SER A N 1
ATOM 677 C CA . SER A 1 85 ? 1.952 6.386 -11.639 1.00 92.50 85 SER A CA 1
ATOM 678 C C . SER A 1 85 ? 1.984 5.177 -12.559 1.00 92.50 85 SER A C 1
ATOM 680 O O . SER A 1 85 ? 2.733 5.167 -13.533 1.00 92.50 85 SER A O 1
ATOM 682 N N . PHE A 1 86 ? 1.212 4.154 -12.216 1.00 89.56 86 PHE A N 1
ATOM 683 C CA . PHE A 1 86 ? 1.139 2.906 -12.962 1.00 89.56 86 PHE A CA 1
ATOM 684 C C . PHE A 1 86 ? -0.300 2.722 -13.431 1.00 89.56 86 PHE A C 1
ATOM 686 O O . PHE A 1 86 ? -1.204 2.713 -12.595 1.00 89.56 86 PHE A O 1
ATOM 693 N N . ASP A 1 87 ? -0.498 2.589 -14.741 1.00 91.81 87 ASP A N 1
ATOM 694 C CA . ASP A 1 87 ? -1.820 2.313 -15.318 1.00 91.81 87 ASP A CA 1
ATOM 695 C C . ASP A 1 87 ? -2.257 0.866 -15.032 1.00 91.81 87 ASP A C 1
ATOM 697 O O . ASP A 1 87 ? -3.432 0.603 -14.783 1.00 91.81 87 ASP A O 1
ATOM 701 N N . ASP A 1 88 ? -1.285 -0.051 -14.977 1.00 90.56 88 ASP A N 1
ATOM 702 C CA . ASP A 1 88 ? -1.468 -1.468 -14.666 1.00 90.56 88 ASP A CA 1
ATOM 703 C C . ASP A 1 88 ? -0.712 -1.868 -13.386 1.00 90.56 88 ASP A C 1
ATOM 705 O O . ASP A 1 88 ? 0.359 -1.320 -13.092 1.00 90.56 88 ASP A O 1
ATOM 709 N N . PRO A 1 89 ? -1.208 -2.857 -12.616 1.00 89.31 89 PRO A N 1
ATOM 710 C CA . PRO A 1 89 ? -0.511 -3.328 -11.428 1.00 89.31 89 PRO A CA 1
ATOM 711 C C . PRO A 1 89 ? 0.852 -3.936 -11.804 1.00 89.31 89 PRO A C 1
ATOM 713 O O . PRO A 1 89 ? 0.926 -4.783 -12.699 1.00 89.31 89 PRO A O 1
ATOM 716 N N . PRO A 1 90 ? 1.941 -3.593 -11.087 1.00 91.94 90 PRO A N 1
ATOM 717 C CA . PRO A 1 90 ? 3.236 -4.233 -11.285 1.00 91.94 90 PRO A CA 1
ATOM 718 C C . PRO A 1 90 ? 3.137 -5.763 -11.194 1.00 91.94 90 PRO A C 1
ATOM 720 O O . PRO A 1 90 ? 2.346 -6.304 -10.416 1.00 91.94 90 PRO A O 1
ATOM 723 N N . GLN A 1 91 ? 3.976 -6.479 -11.949 1.00 86.06 91 GLN A N 1
ATOM 724 C CA . GLN A 1 91 ? 3.878 -7.940 -12.099 1.00 86.06 91 GLN A CA 1
ATOM 725 C C . GLN A 1 91 ? 3.860 -8.700 -10.756 1.00 86.06 91 GLN A C 1
ATOM 727 O O . GLN A 1 91 ? 3.154 -9.696 -10.623 1.00 86.06 91 GLN A O 1
ATOM 732 N N . GLY A 1 92 ? 4.583 -8.214 -9.739 1.00 86.44 92 GLY A N 1
ATOM 733 C CA . GLY A 1 92 ? 4.600 -8.824 -8.403 1.00 86.44 92 GLY A CA 1
ATOM 734 C C . GLY A 1 92 ? 3.378 -8.518 -7.526 1.00 86.44 92 GLY A C 1
ATOM 735 O O . GLY A 1 92 ? 3.146 -9.234 -6.555 1.00 86.44 92 GLY A O 1
ATOM 736 N N . LEU A 1 93 ? 2.579 -7.505 -7.870 1.00 91.81 93 LEU A N 1
ATOM 737 C CA . LEU A 1 93 ? 1.389 -7.097 -7.120 1.00 91.81 93 LEU A CA 1
ATOM 738 C C . LEU A 1 93 ? 0.127 -7.849 -7.563 1.00 91.81 93 LEU A C 1
ATOM 740 O O . LEU A 1 93 ? -0.748 -8.114 -6.745 1.00 91.81 93 LEU A O 1
ATOM 744 N N . SER A 1 94 ? 0.039 -8.233 -8.839 1.00 90.94 94 SER A N 1
ATOM 745 C CA . SER A 1 94 ? -1.164 -8.854 -9.421 1.00 90.94 94 SER A CA 1
ATOM 746 C C . SER A 1 94 ? -1.635 -10.100 -8.659 1.00 90.94 94 SER A C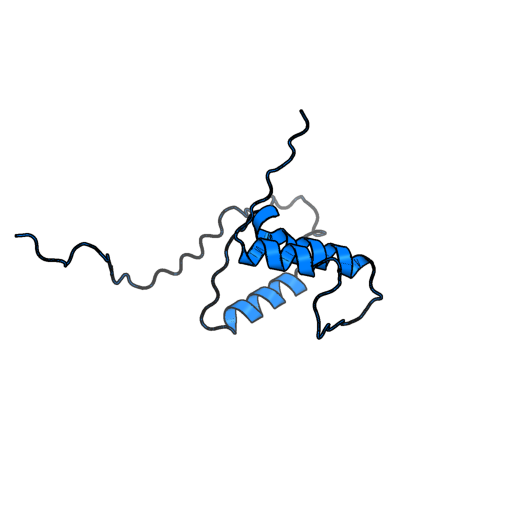 1
ATOM 748 O O . SER A 1 94 ? -2.827 -10.267 -8.410 1.00 90.94 94 SER A O 1
ATOM 750 N N . GLY A 1 95 ? -0.700 -10.955 -8.228 1.00 89.00 95 GLY A N 1
ATOM 751 C CA . GLY A 1 95 ? -1.029 -12.129 -7.415 1.00 89.00 95 GLY A CA 1
ATOM 752 C C . GLY A 1 95 ? -1.601 -11.756 -6.045 1.00 89.00 95 GLY A C 1
ATOM 753 O O . GLY A 1 95 ? -2.574 -12.357 -5.602 1.00 89.00 95 GLY A O 1
ATOM 754 N N . LEU A 1 96 ? -1.049 -10.725 -5.400 1.00 89.81 96 LEU A N 1
ATOM 755 C CA . LEU A 1 96 ? -1.523 -10.243 -4.100 1.00 89.81 96 LEU A CA 1
ATOM 756 C C . LEU A 1 96 ? -2.931 -9.648 -4.194 1.00 89.81 96 LEU A C 1
ATOM 758 O O . LEU A 1 96 ? -3.755 -9.917 -3.327 1.00 89.81 96 LEU A O 1
ATOM 762 N N . LEU A 1 97 ? -3.233 -8.919 -5.272 1.00 89.25 97 LEU A N 1
ATOM 763 C CA . LEU A 1 97 ? -4.581 -8.400 -5.529 1.00 89.25 97 LEU A CA 1
ATOM 764 C C . LEU A 1 97 ? -5.594 -9.527 -5.743 1.00 89.25 97 LEU A C 1
ATOM 766 O O . LEU A 1 97 ? -6.706 -9.460 -5.229 1.00 89.25 97 LEU A O 1
ATOM 770 N N . LEU A 1 98 ? -5.209 -10.588 -6.458 1.00 89.31 98 LEU A N 1
ATOM 771 C CA . LEU A 1 98 ? -6.075 -11.754 -6.629 1.00 89.31 98 LEU A CA 1
ATOM 772 C C . LEU A 1 98 ? -6.372 -12.436 -5.286 1.00 89.31 98 LEU A C 1
ATOM 774 O O . LEU A 1 98 ? -7.505 -12.838 -5.031 1.00 89.31 98 LEU A O 1
ATOM 778 N N . HIS A 1 99 ? -5.365 -12.551 -4.420 1.00 88.00 99 HIS A N 1
ATOM 779 C CA . HIS A 1 99 ? -5.524 -13.093 -3.074 1.00 88.00 99 HIS A CA 1
ATOM 780 C C . HIS A 1 99 ? -6.412 -12.219 -2.185 1.00 88.00 99 HIS A C 1
ATOM 782 O O . HIS A 1 99 ? -7.226 -12.766 -1.444 1.00 88.00 99 HIS A O 1
ATOM 788 N N . ASP A 1 100 ? -6.302 -10.896 -2.307 1.00 85.44 100 ASP A N 1
ATOM 789 C CA . ASP A 1 100 ? -7.144 -9.931 -1.596 1.00 85.44 100 ASP A CA 1
ATOM 790 C C . ASP A 1 100 ? -8.620 -10.070 -2.005 1.00 85.44 100 ASP A C 1
ATOM 792 O O . ASP A 1 100 ? -9.489 -10.268 -1.156 1.00 85.44 100 ASP A O 1
ATOM 796 N N . VAL A 1 101 ? -8.899 -10.128 -3.316 1.00 86.38 101 VAL A N 1
ATOM 797 C CA . VAL A 1 101 ? -10.250 -10.386 -3.854 1.00 86.38 101 VAL A CA 1
ATOM 798 C C . VAL A 1 101 ? -10.792 -11.747 -3.405 1.00 86.38 101 VAL A C 1
ATOM 800 O O . VAL A 1 101 ? -11.981 -11.883 -3.120 1.00 86.38 101 VAL A O 1
ATOM 803 N N . ALA A 1 102 ? -9.932 -12.763 -3.323 1.00 87.31 102 ALA A N 1
ATOM 804 C CA . ALA A 1 102 ? -10.299 -14.102 -2.869 1.00 87.31 102 ALA A CA 1
ATOM 805 C C . ALA A 1 102 ? -10.414 -14.234 -1.334 1.00 87.31 102 ALA A C 1
ATOM 807 O O . ALA A 1 102 ? -10.775 -15.307 -0.850 1.00 87.31 102 ALA A O 1
ATOM 808 N N . GLY A 1 103 ? -10.104 -13.185 -0.562 1.00 82.19 103 GLY A N 1
ATOM 809 C CA . GLY A 1 103 ? -10.147 -13.204 0.904 1.00 82.19 103 GLY A CA 1
ATOM 810 C C . GLY A 1 103 ? -9.091 -14.108 1.549 1.00 82.19 103 GLY A C 1
ATOM 811 O O . GLY A 1 103 ? -9.295 -14.628 2.648 1.00 82.19 103 GLY A O 1
ATOM 812 N N . VAL A 1 104 ? -7.969 -14.342 0.865 1.00 81.56 104 VAL A N 1
ATOM 813 C CA . VAL A 1 104 ? -6.882 -15.192 1.363 1.00 81.56 104 VAL A CA 1
ATOM 814 C C . VAL A 1 104 ? -6.106 -14.450 2.447 1.00 81.56 104 VAL A C 1
ATOM 816 O O . VAL A 1 104 ? -5.603 -13.352 2.232 1.00 81.56 104 VAL A O 1
ATOM 819 N N . SER A 1 105 ? -5.955 -15.084 3.610 1.00 76.44 105 SER A N 1
ATOM 820 C CA . SER A 1 105 ? -5.156 -14.559 4.718 1.00 76.44 105 SER A CA 1
ATOM 821 C C . SER A 1 105 ? -3.866 -15.361 4.887 1.00 76.44 105 SER A C 1
ATOM 823 O O . SER A 1 105 ? -3.888 -16.594 4.897 1.00 76.44 105 SER A O 1
ATOM 825 N N . TYR A 1 106 ? -2.736 -14.665 5.034 1.00 75.88 106 TYR A N 1
ATOM 826 C CA . TYR A 1 106 ? -1.431 -15.290 5.244 1.00 75.88 106 TYR A CA 1
ATOM 827 C C . TYR A 1 106 ? -1.100 -15.354 6.740 1.00 75.88 106 TYR A C 1
ATOM 829 O O . TYR A 1 106 ? -1.078 -14.316 7.404 1.00 75.88 106 TYR A O 1
ATOM 837 N N . PRO A 1 107 ? -0.809 -16.541 7.301 1.00 72.25 107 PRO A N 1
ATOM 838 C CA . PRO A 1 107 ? -0.414 -16.653 8.697 1.00 72.25 107 PRO A CA 1
ATOM 839 C C . PRO A 1 107 ? 1.007 -16.122 8.915 1.00 72.25 107 PRO A C 1
ATOM 841 O O . PRO A 1 107 ? 1.893 -16.278 8.069 1.00 72.25 107 PRO A O 1
ATOM 844 N N . ARG A 1 108 ? 1.266 -15.575 10.107 1.00 64.25 108 ARG A N 1
ATOM 845 C CA . ARG A 1 108 ? 2.634 -15.289 10.552 1.00 64.25 108 ARG A CA 1
ATOM 846 C C . ARG A 1 108 ? 3.390 -16.603 10.713 1.00 64.25 108 ARG A C 1
ATOM 848 O O . ARG A 1 108 ? 3.018 -17.437 11.535 1.00 64.25 108 ARG A O 1
ATOM 855 N N . LYS A 1 109 ? 4.488 -16.773 9.972 1.00 60.50 109 LYS A N 1
ATOM 856 C CA . LYS A 1 109 ? 5.488 -17.791 10.308 1.00 60.50 109 LYS A CA 1
ATOM 857 C C . LYS A 1 109 ? 6.208 -17.336 11.576 1.00 60.50 109 LYS A C 1
ATOM 859 O O . LYS A 1 109 ? 7.213 -16.637 11.507 1.00 60.50 109 LYS A O 1
ATOM 864 N N . CYS A 1 110 ? 5.677 -17.705 12.736 1.00 51.38 110 CYS A N 1
ATOM 865 C CA . CYS A 1 110 ? 6.450 -17.688 13.969 1.00 51.38 110 CYS A CA 1
ATOM 866 C C . CYS A 1 110 ? 7.439 -18.856 13.887 1.00 51.38 110 CYS A C 1
ATOM 868 O O . CYS A 1 110 ? 7.077 -19.989 14.187 1.00 51.38 110 CYS A O 1
ATOM 870 N N . LEU A 1 111 ? 8.655 -18.601 13.404 1.00 53.78 111 LEU A N 1
ATOM 871 C CA . LEU A 1 111 ? 9.775 -19.502 13.666 1.00 53.78 111 LEU A CA 1
ATOM 872 C C . LEU A 1 111 ? 10.061 -19.408 15.170 1.00 53.78 111 LEU A C 1
ATOM 874 O O . LEU A 1 111 ? 10.498 -18.358 15.640 1.00 53.78 111 LEU A O 1
ATOM 878 N N . MET A 1 112 ? 9.693 -20.461 15.905 1.00 39.94 112 MET A N 1
ATOM 879 C CA . MET A 1 112 ? 10.215 -20.736 17.247 1.00 39.94 112 MET A CA 1
ATOM 880 C C . MET A 1 112 ? 11.626 -21.302 17.139 1.00 39.94 112 MET A C 1
ATOM 882 O O . MET A 1 112 ? 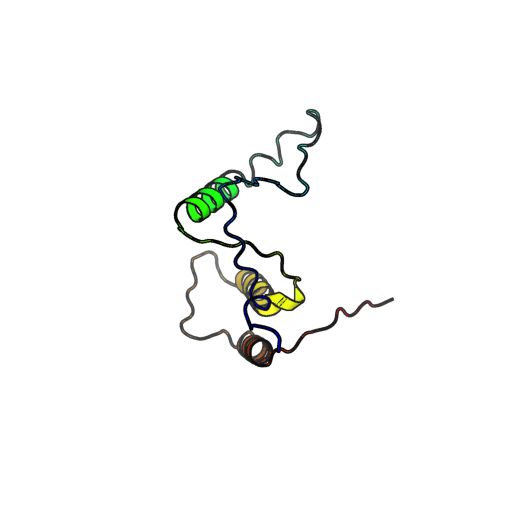11.863 -22.079 16.185 1.00 39.94 112 MET A O 1
#

Secondary structure (DSSP, 8-state):
---S-SSS-------------SS-PPPPTTS-TTHHHHTHHHHHHHHHHHHHSSS-------GGGGHHHHHHHHHHTTSPSS----SS--TTTHHHHHHHHTT--PPP----

Radius of gyration: 21.38 Å; chains: 1; bounding box: 61×40×45 Å

Organism: Hevea brasiliensis (NCBI:txid3981)